Protein AF-A0A699Z4T0-F1 (afdb_monomer_lite)

Secondary structure (DSSP, 8-state):
--------EESPPPP-BS-EEEEETTEEEEE--EETTTEE--TTTSEEEEETTTTEEE-----SPPPS------

pLDDT: mean 86.35, std 12.85, range [41.5, 96.94]

Radius of gyration: 12.98 Å; chains: 1; bounding box: 32×40×29 Å

Foldseek 3Di:
DDDDDDDAEEDDADDFDQWDWDDDPQKIWTAKGADVPGAIDDDQNRIWMARNVRRYIDRDPDDDDDDPHPHDDD

Organism: Haematococcus lacustris (NCBI:txid44745)

InterPro domains:
  IPR015915 Kelch-type beta-propeller [G3DSA:2.120.10.80] (2-74)
  IPR015915 Kelch-type beta-propeller [SSF117281] (10-73)

Structure (mmCIF, N/CA/C/O backbone):
data_AF-A0A699Z4T0-F1
#
_entry.id   AF-A0A699Z4T0-F1
#
loop_
_atom_site.group_PDB
_atom_site.id
_atom_site.type_symbol
_atom_site.label_atom_id
_atom_site.label_alt_id
_atom_site.label_comp_id
_atom_site.label_asym_id
_atom_site.label_entity_id
_atom_site.label_seq_id
_atom_site.pdbx_PDB_ins_code
_atom_site.Cartn_x
_atom_site.Cartn_y
_atom_site.Cartn_z
_atom_site.occupancy
_atom_site.B_iso_or_equiv
_atom_site.auth_seq_id
_atom_site.auth_comp_id
_atom_site.auth_asym_id
_atom_site.auth_atom_id
_atom_site.pdbx_PDB_model_num
ATOM 1 N N . MET A 1 1 ? -7.562 25.454 5.693 1.00 68.06 1 MET A N 1
ATOM 2 C CA . MET A 1 1 ? -7.464 23.981 5.658 1.00 68.06 1 MET A CA 1
ATOM 3 C C . MET A 1 1 ? -6.330 23.603 6.583 1.00 68.06 1 MET A C 1
ATOM 5 O O . MET A 1 1 ? -5.230 24.095 6.375 1.00 68.06 1 MET A O 1
ATOM 9 N N . GLN A 1 2 ? -6.622 22.848 7.636 1.00 82.19 2 GLN A N 1
ATOM 10 C CA . GLN A 1 2 ? -5.604 22.300 8.527 1.00 82.19 2 GLN A CA 1
ATOM 11 C C . GLN A 1 2 ? -5.233 20.912 8.005 1.00 82.19 2 GLN A C 1
ATOM 13 O O . GLN A 1 2 ? -6.116 20.160 7.594 1.00 82.19 2 GLN A O 1
ATOM 18 N N . VAL A 1 3 ? -3.937 20.624 7.942 1.00 87.62 3 VAL A N 1
ATOM 19 C CA . VAL A 1 3 ? -3.408 19.311 7.574 1.00 87.62 3 VAL A CA 1
ATOM 20 C C . VAL A 1 3 ? -2.661 18.810 8.795 1.00 87.62 3 VAL A C 1
ATOM 22 O O . VAL A 1 3 ? -1.697 19.446 9.214 1.00 87.62 3 VAL A O 1
ATOM 25 N N . ASP A 1 4 ? -3.129 17.702 9.357 1.00 91.19 4 ASP A N 1
ATOM 26 C CA . ASP A 1 4 ? -2.510 17.064 10.513 1.00 91.19 4 ASP A CA 1
ATOM 27 C C . ASP A 1 4 ? -1.727 15.827 10.068 1.00 91.19 4 ASP A C 1
ATOM 29 O O . ASP A 1 4 ? -2.116 15.114 9.137 1.00 91.19 4 ASP A O 1
ATOM 33 N N . GLU A 1 5 ? -0.611 15.567 10.743 1.00 89.88 5 GLU A N 1
ATOM 34 C CA . GLU A 1 5 ? 0.112 14.314 10.578 1.00 89.88 5 GLU A CA 1
ATOM 35 C C . GLU A 1 5 ? -0.662 13.189 11.272 1.00 89.88 5 GLU A C 1
ATOM 37 O O . GLU A 1 5 ? -1.024 13.287 12.445 1.00 89.88 5 GLU A O 1
ATOM 42 N N . VAL A 1 6 ? -0.920 12.105 10.541 1.00 89.56 6 VAL A N 1
ATOM 43 C CA . VAL A 1 6 ? -1.629 10.941 11.073 1.00 89.56 6 VAL A CA 1
ATOM 44 C C . VAL A 1 6 ? -0.608 9.899 11.505 1.00 89.56 6 VAL A C 1
ATOM 46 O O . VAL A 1 6 ? 0.110 9.341 10.675 1.00 89.56 6 VAL A O 1
ATOM 49 N N . ALA A 1 7 ? -0.567 9.605 12.805 1.00 92.88 7 ALA A N 1
ATOM 50 C CA . ALA A 1 7 ? 0.217 8.493 13.323 1.00 92.88 7 ALA A CA 1
ATOM 51 C C . ALA A 1 7 ? -0.341 7.166 12.785 1.00 92.88 7 ALA A C 1
ATOM 53 O O . ALA A 1 7 ? -1.532 6.882 12.917 1.00 92.88 7 ALA A O 1
ATOM 54 N N . VAL A 1 8 ? 0.528 6.349 12.189 1.00 94.94 8 VAL A N 1
ATOM 55 C CA . VAL A 1 8 ? 0.176 5.042 11.620 1.00 94.94 8 VAL A CA 1
ATOM 56 C C . VAL A 1 8 ? 1.062 3.939 12.188 1.00 94.94 8 VAL A C 1
ATOM 58 O O . VAL A 1 8 ? 2.212 4.175 12.555 1.00 94.94 8 VAL A O 1
ATOM 61 N N . ALA A 1 9 ? 0.533 2.718 12.240 1.00 95.69 9 ALA A N 1
ATOM 62 C CA . ALA A 1 9 ? 1.223 1.543 12.775 1.00 95.69 9 ALA A CA 1
ATOM 63 C C . ALA A 1 9 ? 1.213 0.364 11.784 1.00 95.69 9 ALA A C 1
ATOM 65 O O . ALA A 1 9 ? 0.698 0.465 10.670 1.00 95.69 9 ALA A O 1
ATOM 66 N N . GLY A 1 10 ? 1.783 -0.775 12.186 1.00 94.06 10 GLY A N 1
ATOM 67 C CA . GLY A 1 10 ? 1.797 -2.006 11.391 1.00 94.06 10 GLY A CA 1
ATOM 68 C C . GLY A 1 10 ? 2.959 -2.092 10.397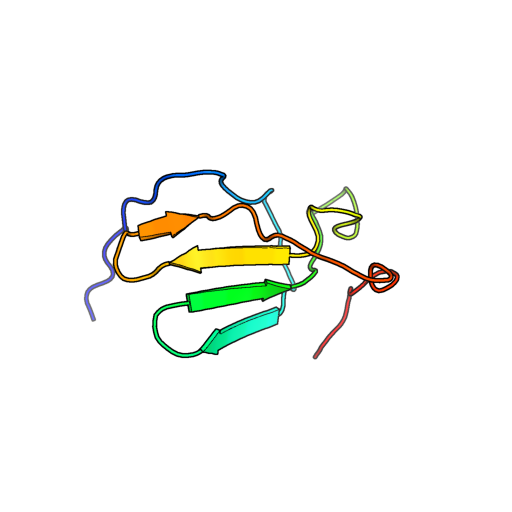 1.00 94.06 10 GLY A C 1
ATOM 69 O O . GLY A 1 10 ? 4.025 -1.506 10.605 1.00 94.06 10 GLY A O 1
ATOM 70 N N . ARG A 1 11 ? 2.780 -2.868 9.320 1.00 89.75 11 ARG A N 1
ATOM 71 C CA . ARG A 1 11 ? 3.845 -3.125 8.335 1.00 89.75 11 ARG A CA 1
ATOM 72 C C . ARG A 1 11 ? 3.886 -2.016 7.287 1.00 89.75 11 ARG A C 1
ATOM 74 O O . ARG A 1 11 ? 3.274 -2.131 6.228 1.00 89.75 11 ARG A O 1
ATOM 81 N N . LEU A 1 12 ? 4.620 -0.951 7.601 1.00 92.94 12 LEU A N 1
ATOM 82 C CA . LEU A 1 12 ? 4.801 0.196 6.711 1.00 92.94 12 LEU A CA 1
ATOM 83 C C . LEU A 1 12 ? 5.281 -0.243 5.314 1.00 92.94 12 LEU A C 1
ATOM 85 O O . LEU A 1 12 ? 6.202 -1.060 5.203 1.00 92.94 12 LEU A O 1
ATOM 89 N N . PRO A 1 13 ? 4.689 0.296 4.235 1.00 92.56 13 PRO A N 1
ATOM 90 C CA . PRO A 1 13 ? 5.137 0.003 2.887 1.00 92.56 13 PRO A CA 1
ATOM 91 C C . PRO A 1 13 ? 6.510 0.618 2.616 1.00 92.56 13 PRO A C 1
ATOM 93 O O . PRO A 1 13 ? 6.844 1.691 3.115 1.00 92.56 13 PRO A O 1
ATOM 96 N N . ASN A 1 14 ? 7.279 -0.011 1.726 1.00 91.62 14 ASN A N 1
ATOM 97 C CA . ASN A 1 14 ? 8.487 0.611 1.192 1.00 91.62 14 ASN A CA 1
ATOM 98 C C . ASN A 1 14 ? 8.159 1.981 0.564 1.00 91.62 14 ASN A C 1
ATOM 100 O O . ASN A 1 14 ? 7.127 2.086 -0.122 1.00 91.62 14 ASN A O 1
ATOM 104 N N . PRO A 1 15 ? 9.048 2.985 0.722 1.00 92.81 15 PRO A N 1
ATOM 105 C CA . PRO A 1 15 ? 8.920 4.273 0.050 1.00 92.81 15 PRO A CA 1
ATOM 106 C C . PRO A 1 15 ? 8.694 4.090 -1.452 1.00 92.81 15 PRO A C 1
ATOM 108 O O . PRO A 1 15 ? 9.444 3.367 -2.117 1.00 92.81 15 PRO A O 1
ATOM 111 N N . ARG A 1 16 ? 7.650 4.731 -1.982 1.00 93.56 16 ARG A N 1
ATOM 112 C CA . ARG A 1 16 ? 7.206 4.568 -3.371 1.00 93.56 16 ARG A CA 1
ATOM 113 C C . ARG A 1 16 ? 6.579 5.845 -3.923 1.00 93.56 16 ARG A C 1
ATOM 115 O O . ARG A 1 16 ? 5.952 6.600 -3.188 1.00 93.56 16 ARG A O 1
ATOM 122 N N . CYS A 1 17 ? 6.680 6.037 -5.230 1.00 93.38 17 CYS A N 1
ATOM 123 C CA . CYS A 1 17 ? 5.986 7.069 -5.999 1.00 93.38 17 CYS A CA 1
ATOM 124 C C . CYS A 1 17 ? 5.311 6.456 -7.236 1.00 93.38 17 CYS A C 1
ATOM 126 O O . CYS A 1 17 ? 5.590 5.306 -7.586 1.00 93.38 17 CYS A O 1
ATOM 128 N N . PHE A 1 18 ? 4.419 7.216 -7.883 1.00 92.31 18 PHE A N 1
ATOM 129 C CA . PHE A 1 18 ? 3.651 6.778 -9.062 1.00 92.31 18 PHE A CA 1
ATOM 130 C C . PHE A 1 18 ? 2.847 5.485 -8.826 1.00 92.31 18 PHE A C 1
ATOM 132 O O . PHE A 1 18 ? 2.804 4.604 -9.681 1.00 92.31 18 PHE A O 1
ATOM 139 N N . HIS A 1 19 ? 2.283 5.344 -7.625 1.00 92.44 19 HIS A N 1
ATOM 140 C CA . HIS A 1 19 ? 1.395 4.242 -7.268 1.00 92.44 19 HIS A CA 1
ATOM 141 C C . HIS A 1 19 ? -0.061 4.639 -7.521 1.00 92.44 19 HIS A C 1
ATOM 143 O O . HIS A 1 19 ? -0.401 5.821 -7.463 1.00 92.44 19 HIS A O 1
ATOM 149 N N . THR A 1 20 ? -0.925 3.652 -7.726 1.00 93.19 20 THR A N 1
ATOM 150 C CA . THR A 1 20 ? -2.375 3.869 -7.708 1.00 93.19 20 THR A CA 1
ATOM 151 C C . THR A 1 20 ? -2.883 3.763 -6.274 1.00 93.19 20 THR A C 1
ATOM 153 O O . THR A 1 20 ? -2.411 2.916 -5.510 1.00 93.19 20 THR A O 1
ATOM 156 N N . PHE A 1 21 ? -3.846 4.611 -5.918 1.00 94.38 21 PHE A N 1
ATOM 157 C CA . PHE A 1 21 ? -4.530 4.603 -4.629 1.00 94.38 21 PHE A CA 1
ATOM 158 C C . PHE A 1 21 ? -6.035 4.444 -4.849 1.00 94.38 21 PHE A C 1
ATOM 160 O O . PHE A 1 21 ? -6.644 5.220 -5.585 1.00 94.38 21 PHE A O 1
ATOM 167 N N . THR A 1 22 ? -6.649 3.453 -4.207 1.00 96.12 22 THR A N 1
ATOM 168 C CA . THR A 1 22 ? -8.097 3.217 -4.291 1.00 96.12 22 THR A CA 1
ATOM 169 C C . THR A 1 22 ? -8.667 2.982 -2.900 1.00 96.12 22 THR A C 1
ATOM 171 O O . THR A 1 22 ? -8.212 2.092 -2.185 1.00 96.12 22 THR A O 1
ATOM 174 N N . ALA A 1 23 ? -9.670 3.770 -2.514 1.00 96.94 23 ALA A N 1
ATOM 175 C CA . ALA A 1 23 ? -10.382 3.611 -1.250 1.00 96.94 23 ALA A CA 1
ATOM 176 C C . ALA A 1 23 ? -11.663 2.788 -1.453 1.00 96.94 23 ALA A C 1
ATOM 178 O O . ALA A 1 23 ? -12.468 3.097 -2.331 1.00 96.94 23 ALA A O 1
ATOM 179 N N . ILE A 1 24 ? -11.852 1.747 -0.638 1.00 96.38 24 ILE A N 1
ATOM 180 C CA . ILE A 1 24 ? -13.051 0.900 -0.614 1.00 96.38 24 ILE A CA 1
ATOM 181 C C . ILE A 1 24 ? -13.424 0.663 0.854 1.00 96.38 24 ILE A C 1
ATOM 183 O O . ILE A 1 24 ? -12.718 -0.038 1.581 1.00 96.38 24 ILE A O 1
ATOM 187 N N . GLY A 1 25 ? -14.534 1.250 1.306 1.00 96.56 25 GLY A N 1
ATOM 188 C CA . GLY A 1 25 ? -14.942 1.184 2.713 1.00 96.56 25 GLY A CA 1
ATOM 189 C C . GLY A 1 25 ? -13.895 1.804 3.646 1.00 96.56 25 GLY A C 1
ATOM 190 O O . GLY A 1 25 ? -13.441 2.921 3.411 1.00 96.56 25 GLY A O 1
ATOM 191 N N . ASN A 1 26 ? -13.492 1.072 4.689 1.00 96.56 26 ASN A N 1
ATOM 192 C CA . ASN A 1 26 ? -12.449 1.484 5.639 1.00 96.56 26 ASN A CA 1
ATOM 193 C C . ASN A 1 26 ? -11.024 1.100 5.193 1.00 96.56 26 ASN A C 1
ATOM 195 O O . ASN A 1 26 ? -10.097 1.109 6.002 1.00 96.5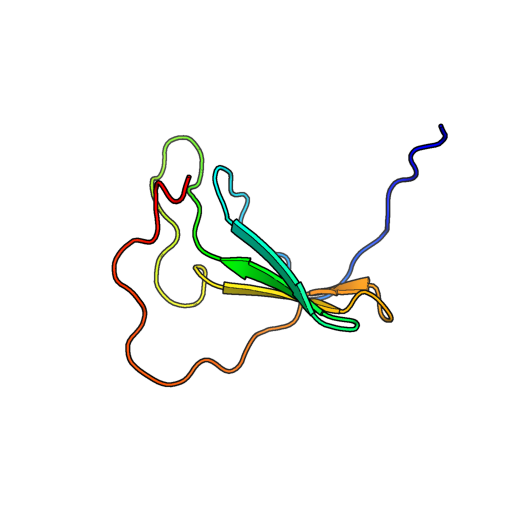6 26 ASN A O 1
ATOM 199 N N . ARG A 1 27 ? -10.839 0.697 3.930 1.00 96.00 27 ARG A N 1
ATOM 200 C CA . ARG A 1 27 ? -9.553 0.219 3.418 1.00 96.00 27 ARG A CA 1
ATOM 201 C C . ARG A 1 27 ? -9.075 1.071 2.261 1.00 96.00 27 ARG A C 1
ATOM 203 O O . ARG A 1 27 ? -9.814 1.343 1.317 1.00 96.00 27 ARG A O 1
ATOM 210 N N . CYS A 1 28 ? -7.798 1.412 2.308 1.00 96.25 28 CYS A N 1
ATOM 211 C CA . CYS A 1 28 ? -7.097 2.082 1.229 1.00 96.25 28 CYS A CA 1
ATOM 212 C C . CYS A 1 28 ? -6.066 1.128 0.634 1.00 96.25 28 CYS A C 1
ATOM 214 O O . CYS A 1 28 ? -5.191 0.632 1.343 1.00 96.25 28 CYS A O 1
ATOM 216 N N . TYR A 1 29 ? -6.170 0.878 -0.666 1.00 94.56 29 TYR A N 1
ATOM 217 C CA . TYR A 1 29 ? -5.309 -0.028 -1.413 1.00 94.56 29 TYR A CA 1
ATOM 218 C C . TYR A 1 29 ? -4.305 0.782 -2.222 1.00 94.56 29 TYR A C 1
ATOM 220 O O . TYR A 1 29 ? -4.683 1.605 -3.056 1.00 94.56 29 TYR A O 1
ATOM 228 N N . VAL A 1 30 ? -3.025 0.528 -1.978 1.00 94.12 30 VAL A N 1
ATOM 229 C CA . VAL A 1 30 ? -1.902 1.119 -2.699 1.00 94.12 30 VAL A CA 1
ATOM 230 C C . VAL A 1 30 ? -1.265 0.041 -3.556 1.00 94.12 30 VAL A C 1
ATOM 232 O O . VAL A 1 30 ? -0.733 -0.939 -3.030 1.00 94.12 30 VAL A O 1
ATOM 235 N N . VAL A 1 31 ? -1.313 0.223 -4.873 1.00 92.19 31 VAL A N 1
ATOM 236 C CA . VAL A 1 31 ? -0.863 -0.780 -5.844 1.00 92.19 31 VAL A CA 1
ATOM 237 C C . VAL A 1 31 ? 0.291 -0.238 -6.684 1.00 92.19 31 VAL A C 1
ATOM 239 O O . VAL A 1 31 ? 0.233 0.869 -7.220 1.00 92.19 31 VAL A O 1
ATOM 242 N N . GLY A 1 32 ? 1.342 -1.044 -6.814 1.00 91.56 32 GLY A N 1
ATOM 243 C CA . GLY A 1 32 ? 2.497 -0.783 -7.661 1.00 91.56 32 GLY A CA 1
ATOM 244 C C . GLY A 1 32 ? 3.351 0.386 -7.180 1.00 91.56 32 GLY A C 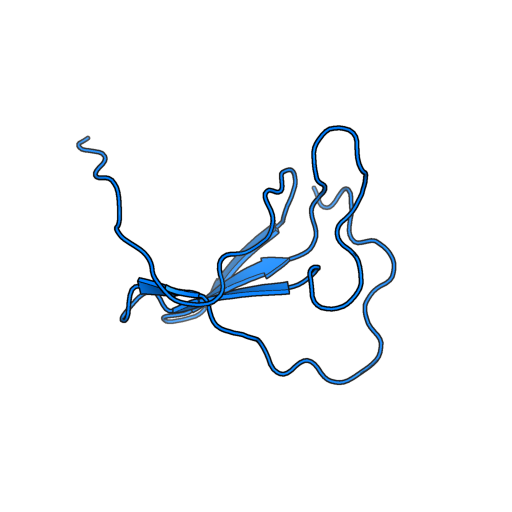1
ATOM 245 O O . GLY A 1 32 ? 3.649 0.530 -5.988 1.00 91.56 32 GLY A O 1
ATOM 246 N N . GLY A 1 33 ? 3.776 1.194 -8.147 1.00 92.44 33 GLY A N 1
ATOM 247 C CA . GLY A 1 33 ? 4.711 2.294 -7.953 1.00 92.44 33 GLY A CA 1
ATOM 248 C C . GLY A 1 33 ? 6.172 1.862 -8.034 1.00 92.44 33 GLY A C 1
ATOM 249 O O . GLY A 1 33 ? 6.498 0.701 -8.290 1.00 92.44 33 GLY A O 1
ATOM 250 N N . LYS A 1 34 ? 7.075 2.820 -7.833 1.00 92.69 34 LYS A N 1
ATOM 251 C CA . LYS A 1 34 ? 8.528 2.609 -7.867 1.00 92.69 34 LYS A CA 1
ATOM 252 C C . LYS A 1 34 ? 9.229 3.336 -6.735 1.00 92.69 34 LYS A C 1
ATOM 254 O O . LYS A 1 34 ? 8.739 4.361 -6.263 1.00 92.69 34 LYS A O 1
ATOM 259 N N . ARG A 1 35 ? 10.399 2.842 -6.340 1.00 92.12 35 ARG A N 1
ATOM 260 C CA . ARG A 1 35 ? 11.325 3.605 -5.500 1.00 92.12 35 ARG A CA 1
ATOM 261 C C . ARG A 1 35 ? 12.204 4.454 -6.417 1.00 92.12 35 ARG A C 1
ATOM 263 O O . ARG A 1 35 ? 12.644 3.993 -7.476 1.00 92.12 35 ARG A O 1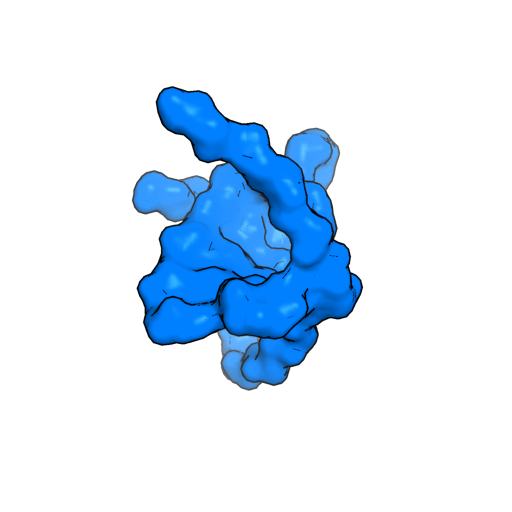
ATOM 270 N N . ILE A 1 36 ? 12.400 5.721 -6.054 1.00 89.12 36 ILE A N 1
ATOM 271 C CA . ILE A 1 36 ? 13.283 6.619 -6.807 1.00 89.12 36 ILE A CA 1
ATOM 272 C C . ILE A 1 36 ? 14.672 5.967 -6.846 1.00 89.12 36 ILE A C 1
ATOM 274 O O . ILE A 1 36 ? 15.150 5.493 -5.822 1.00 8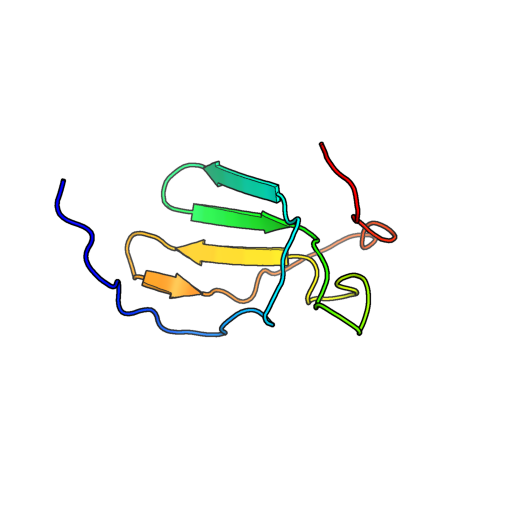9.12 36 ILE A O 1
ATOM 278 N N . ASN A 1 37 ? 15.276 5.901 -8.034 1.00 89.88 37 ASN A N 1
ATOM 279 C CA . ASN A 1 37 ? 16.583 5.287 -8.315 1.00 89.88 37 ASN A CA 1
ATOM 280 C C . ASN A 1 37 ? 16.685 3.754 -8.202 1.00 89.88 37 ASN A C 1
ATOM 282 O O . ASN A 1 37 ? 17.771 3.221 -8.399 1.00 89.88 37 ASN A O 1
ATOM 286 N N . GLU A 1 38 ? 15.589 3.029 -7.954 1.00 89.06 38 GLU A N 1
ATOM 287 C CA . GLU A 1 38 ? 15.649 1.566 -7.757 1.00 89.06 38 GLU A CA 1
ATOM 288 C C . GLU A 1 38 ? 14.612 0.758 -8.540 1.00 89.06 38 GLU A C 1
ATOM 290 O O . GLU A 1 38 ? 14.658 -0.471 -8.576 1.00 89.06 38 GLU A O 1
ATOM 295 N N . GLY A 1 39 ? 13.688 1.442 -9.212 1.00 88.88 39 GLY A N 1
ATOM 296 C CA . GLY A 1 39 ? 12.728 0.798 -10.099 1.00 88.88 39 GLY A CA 1
ATOM 297 C C . GLY A 1 39 ? 11.450 0.318 -9.396 1.00 88.88 39 GLY A C 1
ATOM 298 O O . GLY A 1 39 ? 11.137 0.752 -8.281 1.00 88.88 39 GLY A O 1
ATOM 299 N N . PRO A 1 40 ? 10.633 -0.487 -10.098 1.00 90.56 40 PRO A N 1
ATOM 300 C CA . PRO A 1 40 ? 9.258 -0.786 -9.706 1.00 90.56 40 PRO A CA 1
ATOM 301 C C . PRO A 1 40 ? 9.168 -1.685 -8.471 1.00 90.56 40 PRO A C 1
ATOM 303 O O . PRO A 1 40 ? 10.036 -2.525 -8.228 1.00 90.56 40 PRO A O 1
ATOM 306 N N . MET A 1 41 ? 8.067 -1.563 -7.728 1.00 89.75 41 MET A N 1
ATOM 307 C CA . MET A 1 41 ? 7.701 -2.530 -6.696 1.00 89.75 41 MET A CA 1
ATOM 308 C C . MET A 1 41 ? 7.493 -3.909 -7.334 1.00 89.75 41 MET A C 1
ATOM 310 O O . MET A 1 41 ? 6.879 -4.040 -8.393 1.00 89.75 41 MET A O 1
ATOM 314 N N . ARG A 1 42 ? 8.008 -4.951 -6.680 1.00 86.38 42 ARG A N 1
ATOM 315 C CA . ARG A 1 42 ? 7.893 -6.360 -7.098 1.00 86.38 42 ARG A CA 1
ATOM 316 C C . ARG A 1 42 ? 7.307 -7.193 -5.958 1.00 86.38 42 ARG A C 1
ATOM 318 O O . ARG A 1 42 ? 7.043 -6.621 -4.905 1.00 86.38 42 ARG A O 1
ATOM 325 N N . GLY A 1 43 ? 7.036 -8.480 -6.221 1.00 85.25 43 GLY A N 1
ATOM 326 C CA . GLY A 1 43 ? 6.392 -9.501 -5.360 1.00 85.25 43 GLY A CA 1
ATOM 327 C C . GLY A 1 43 ? 6.144 -9.125 -3.892 1.00 85.25 43 GLY A C 1
ATOM 328 O O . GLY A 1 43 ? 7.050 -8.642 -3.260 1.00 85.25 43 GLY A O 1
ATOM 329 N N . ARG A 1 44 ? 4.981 -9.344 -3.278 1.00 83.75 44 ARG A N 1
ATOM 330 C CA . ARG A 1 44 ? 4.579 -8.832 -1.934 1.00 83.75 44 ARG A CA 1
ATOM 331 C C . ARG A 1 44 ? 4.651 -7.309 -1.696 1.00 83.75 44 ARG A C 1
ATOM 333 O O . ARG A 1 44 ? 3.768 -6.801 -1.022 1.00 83.75 44 ARG A O 1
ATOM 340 N N . ASN A 1 45 ? 5.610 -6.558 -2.242 1.00 87.44 45 ASN A N 1
ATOM 341 C CA . ASN A 1 45 ? 5.708 -5.104 -2.044 1.00 87.44 45 ASN A CA 1
ATOM 342 C C . ASN A 1 45 ? 4.821 -4.302 -3.010 1.00 87.44 45 ASN A C 1
ATOM 344 O O . ASN A 1 45 ? 4.605 -3.111 -2.782 1.00 87.44 45 ASN A O 1
ATOM 348 N N . VAL A 1 46 ? 4.290 -4.935 -4.065 1.00 89.06 46 VAL A N 1
ATOM 349 C CA . VAL A 1 46 ? 3.363 -4.296 -5.021 1.00 89.06 46 VAL A CA 1
ATOM 350 C C . VAL A 1 46 ? 2.083 -3.833 -4.336 1.00 89.06 46 VAL A C 1
ATOM 352 O O . VAL A 1 46 ? 1.580 -2.786 -4.709 1.00 89.06 46 VAL A O 1
ATOM 355 N N . LEU A 1 47 ? 1.565 -4.561 -3.346 1.00 90.56 47 LEU A N 1
ATOM 356 C CA . LEU A 1 47 ? 0.319 -4.206 -2.670 1.00 90.56 47 LEU A CA 1
ATOM 357 C C . LEU A 1 47 ? 0.596 -3.786 -1.228 1.00 90.56 47 LEU A C 1
ATOM 359 O O . LEU A 1 47 ? 1.253 -4.508 -0.482 1.00 90.56 47 LEU A O 1
ATOM 363 N N . ALA A 1 48 ? 0.050 -2.643 -0.835 1.00 92.88 48 ALA A N 1
ATOM 364 C CA . ALA A 1 48 ? -0.034 -2.216 0.552 1.00 92.88 48 ALA A CA 1
ATOM 365 C C . ALA A 1 48 ? -1.474 -1.810 0.870 1.00 92.88 48 ALA A C 1
ATOM 367 O O . ALA A 1 48 ? -2.163 -1.249 0.018 1.00 92.88 48 ALA A O 1
ATOM 368 N N . VAL A 1 49 ? -1.937 -2.119 2.080 1.00 95.56 49 VAL A N 1
ATOM 369 C CA . VAL A 1 49 ? -3.315 -1.841 2.501 1.00 95.56 49 VAL A CA 1
ATOM 370 C C . VAL A 1 49 ? -3.291 -1.106 3.830 1.00 95.56 49 VAL A C 1
ATOM 372 O O . VAL A 1 49 ? -2.686 -1.596 4.779 1.00 95.56 49 VAL A O 1
ATOM 375 N N . LEU A 1 50 ? -3.954 0.045 3.896 1.00 96.69 50 LEU A N 1
ATOM 376 C CA . LEU A 1 50 ? -4.164 0.807 5.125 1.00 96.69 50 LEU A CA 1
ATOM 377 C C . LEU A 1 50 ? -5.607 0.608 5.594 1.00 96.69 50 LEU A C 1
ATOM 379 O O . LEU A 1 50 ? -6.538 0.855 4.826 1.00 96.69 50 LEU A O 1
ATOM 383 N N . ASP A 1 51 ? -5.785 0.179 6.842 1.00 96.25 51 ASP A N 1
ATOM 384 C CA . ASP A 1 51 ? -7.067 0.266 7.541 1.00 96.25 51 ASP A CA 1
ATOM 385 C C . ASP A 1 51 ? -7.200 1.664 8.153 1.00 96.25 51 ASP A C 1
ATOM 387 O O . ASP A 1 51 ? -6.415 2.050 9.024 1.00 96.25 51 ASP A O 1
ATOM 391 N N . THR A 1 52 ? -8.166 2.444 7.674 1.00 96.00 52 THR A N 1
ATOM 392 C CA . THR A 1 52 ? -8.347 3.840 8.089 1.00 96.00 52 THR A CA 1
ATOM 393 C C . THR A 1 52 ? -9.046 3.985 9.433 1.00 96.00 52 THR A C 1
ATOM 395 O O . THR A 1 52 ? -8.990 5.065 10.014 1.00 96.00 52 THR A O 1
ATOM 398 N N . TRP A 1 53 ? -9.675 2.930 9.959 1.00 95.50 53 TRP A N 1
ATOM 399 C CA . TRP A 1 53 ? -10.257 2.965 11.301 1.00 95.50 53 TRP A CA 1
ATOM 400 C C . TRP A 1 53 ? -9.200 2.759 12.373 1.00 95.50 53 TRP A C 1
ATOM 402 O O . TRP A 1 53 ? -9.196 3.471 13.373 1.00 95.50 53 TRP A O 1
ATOM 412 N N . SER A 1 54 ? -8.299 1.797 12.169 1.00 95.75 54 SER A N 1
ATOM 413 C CA . SER A 1 54 ? -7.235 1.524 13.138 1.00 95.75 54 SER A CA 1
ATOM 414 C C . SER A 1 54 ? -5.961 2.333 12.887 1.00 95.75 54 SER A C 1
ATOM 416 O O . SER A 1 54 ? -5.076 2.336 13.738 1.00 95.75 54 SER A O 1
ATOM 418 N N . GLY A 1 55 ? -5.817 2.951 11.710 1.00 95.50 55 GLY A N 1
ATOM 419 C CA . GLY A 1 55 ? -4.572 3.601 11.291 1.00 95.50 55 GLY A CA 1
ATOM 420 C C . GLY A 1 55 ? -3.423 2.611 11.061 1.00 95.50 55 GLY A C 1
ATOM 421 O O . GLY A 1 55 ? -2.256 2.977 11.195 1.00 95.50 55 GLY A O 1
ATOM 422 N N . CYS A 1 56 ? -3.722 1.344 10.746 1.00 96.75 56 CYS A N 1
ATOM 423 C CA . CYS A 1 56 ? -2.704 0.297 10.620 1.00 96.75 56 CYS A CA 1
ATOM 424 C C . CYS A 1 56 ? -2.502 -0.144 9.172 1.00 96.75 56 CYS A C 1
ATOM 426 O O . CYS A 1 56 ? -3.454 -0.472 8.461 1.00 96.75 56 CYS A O 1
ATOM 428 N N . TRP A 1 57 ? -1.239 -0.254 8.769 1.00 95.81 57 TRP A N 1
ATOM 429 C CA . TRP A 1 57 ? -0.843 -0.962 7.561 1.00 95.81 57 TRP A CA 1
ATOM 430 C C . TRP A 1 57 ? -0.902 -2.470 7.781 1.00 95.81 57 TRP A C 1
ATOM 432 O O . TRP A 1 57 ? -0.321 -3.009 8.730 1.00 95.81 57 TRP A O 1
ATOM 442 N N . LEU A 1 58 ? -1.593 -3.146 6.874 1.00 92.19 58 LEU A N 1
ATOM 443 C CA . LEU A 1 58 ? -1.849 -4.577 6.921 1.00 92.19 58 LEU A CA 1
ATOM 444 C C . LEU A 1 58 ? -0.905 -5.326 5.980 1.00 92.19 58 LEU A C 1
ATOM 446 O O . LEU A 1 58 ? -0.524 -4.811 4.928 1.00 92.19 58 LEU A O 1
ATOM 450 N N . GLU A 1 59 ? -0.582 -6.573 6.323 1.00 84.25 59 GLU A N 1
ATOM 451 C CA . GLU A 1 59 ? -0.004 -7.520 5.370 1.00 84.25 59 GLU A CA 1
ATOM 452 C C . GLU A 1 59 ? -1.148 -8.191 4.595 1.00 84.25 59 GLU A C 1
ATOM 454 O O . GLU A 1 59 ? -1.896 -8.985 5.172 1.00 84.25 59 GLU A O 1
ATOM 459 N N . PRO A 1 60 ? -1.356 -7.854 3.310 1.00 79.69 60 PRO A N 1
ATOM 460 C CA . PRO A 1 60 ? -2.431 -8.457 2.548 1.00 79.69 60 PRO A CA 1
ATOM 461 C C . PRO A 1 60 ? -2.090 -9.916 2.233 1.00 79.69 60 PRO A C 1
ATOM 463 O O . PRO A 1 60 ? -1.030 -10.222 1.684 1.00 79.69 60 PRO A O 1
ATOM 466 N N . LEU A 1 61 ? -3.025 -10.818 2.522 1.00 77.31 61 LEU A N 1
ATOM 467 C CA . LEU A 1 61 ? -3.017 -12.166 1.964 1.00 77.31 61 LEU A CA 1
ATOM 468 C C . LEU A 1 61 ? -3.347 -12.062 0.472 1.00 77.31 61 LEU A C 1
ATOM 470 O O . LEU A 1 61 ? -4.497 -11.859 0.093 1.00 77.31 61 LEU A O 1
ATOM 474 N N . VAL A 1 62 ? -2.319 -12.160 -0.368 1.00 77.00 62 VAL A N 1
ATOM 475 C CA . VAL A 1 62 ? -2.456 -12.151 -1.828 1.00 77.00 62 VAL A CA 1
ATOM 476 C C . VAL A 1 62 ? -2.359 -13.583 -2.338 1.00 77.00 62 VAL A C 1
ATOM 478 O O . VAL A 1 62 ? -1.400 -14.289 -2.027 1.00 77.00 62 VAL A O 1
ATOM 481 N N . SER A 1 63 ? -3.341 -14.005 -3.130 1.00 76.19 63 SER A N 1
ATOM 482 C CA . SER A 1 63 ? -3.333 -15.272 -3.862 1.00 76.19 63 SER A CA 1
ATOM 483 C C . SER A 1 63 ? -3.384 -15.016 -5.371 1.00 76.19 63 SER A C 1
ATOM 485 O O . SER A 1 63 ? -3.817 -13.956 -5.821 1.00 76.19 63 SER A O 1
ATOM 487 N N . GLY A 1 64 ? -2.922 -15.992 -6.157 1.00 73.81 64 GLY A N 1
ATOM 488 C CA . GLY A 1 64 ? -2.863 -15.891 -7.616 1.00 73.81 64 GLY A CA 1
ATOM 489 C C . GLY A 1 64 ? -1.558 -15.289 -8.155 1.00 73.81 64 GLY A C 1
ATOM 490 O O . GLY A 1 64 ? -0.649 -14.961 -7.385 1.00 73.81 64 GLY A O 1
ATOM 491 N N . PRO A 1 65 ? -1.425 -15.197 -9.491 1.00 68.88 65 PRO A N 1
ATOM 492 C CA . PRO A 1 65 ? -0.232 -14.657 -10.121 1.00 68.88 65 PRO A CA 1
ATOM 493 C C . PRO A 1 65 ? -0.088 -13.172 -9.787 1.00 68.88 65 PRO A C 1
ATOM 495 O O . PRO A 1 65 ? -1.010 -12.375 -9.957 1.00 68.88 65 PRO A O 1
ATOM 498 N N . MET A 1 66 ? 1.099 -12.805 -9.313 1.00 69.38 66 MET A N 1
ATOM 499 C CA . MET A 1 66 ? 1.456 -11.412 -9.099 1.00 69.38 66 MET A 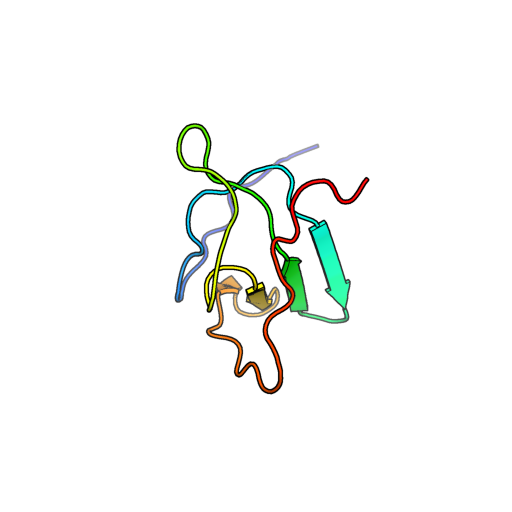CA 1
ATOM 500 C C . MET A 1 66 ? 1.453 -10.698 -10.458 1.00 69.38 66 MET A C 1
ATOM 502 O O . MET A 1 66 ? 2.096 -11.204 -11.379 1.00 69.38 66 MET A O 1
ATOM 506 N N . PRO A 1 67 ? 0.787 -9.542 -10.612 1.00 67.69 67 PRO A N 1
ATOM 507 C CA . PRO A 1 67 ? 0.864 -8.806 -11.864 1.00 67.69 67 PRO A CA 1
ATOM 508 C C . PRO A 1 67 ? 2.320 -8.423 -12.156 1.00 67.69 67 PRO A C 1
ATOM 510 O O . PRO A 1 67 ? 3.044 -7.951 -11.271 1.00 67.69 67 PRO A O 1
ATOM 513 N N . GLU A 1 68 ? 2.761 -8.644 -13.393 1.00 64.06 68 GLU A N 1
ATOM 514 C CA . GLU A 1 68 ? 4.083 -8.213 -13.832 1.00 64.06 68 GLU A CA 1
ATOM 515 C C . GLU A 1 68 ? 4.122 -6.682 -13.906 1.00 64.06 68 GLU A C 1
ATOM 517 O O . GLU A 1 68 ? 3.298 -6.064 -14.566 1.00 64.06 68 GLU A O 1
ATOM 522 N N . VAL A 1 69 ? 5.069 -6.093 -13.165 1.00 55.41 69 VAL A N 1
ATOM 523 C CA . VAL A 1 69 ? 5.474 -4.673 -13.161 1.00 55.41 69 VAL A CA 1
ATOM 524 C C . VAL A 1 69 ? 4.334 -3.676 -13.438 1.00 55.41 69 VAL A C 1
ATOM 526 O O . VAL A 1 69 ? 4.146 -3.193 -14.550 1.00 55.41 69 VAL A O 1
ATOM 529 N N . LEU A 1 70 ? 3.637 -3.269 -12.374 1.00 59.09 70 LEU A N 1
ATOM 530 C CA . LEU A 1 70 ? 2.663 -2.172 -12.401 1.00 59.09 70 LEU A CA 1
ATOM 531 C C . LEU A 1 70 ? 3.370 -0.817 -12.208 1.00 59.09 70 LEU A C 1
ATOM 533 O O . LEU A 1 70 ? 3.289 -0.190 -11.146 1.00 59.09 70 LEU A O 1
ATOM 537 N N . SER A 1 71 ? 4.125 -0.385 -13.218 1.00 49.81 71 SER A N 1
ATOM 538 C CA . SER A 1 71 ? 4.638 0.988 -13.314 1.00 49.81 71 SER A CA 1
ATOM 539 C C . SER A 1 71 ? 4.033 1.666 -14.539 1.00 49.81 71 SER A C 1
ATOM 541 O O . SER A 1 71 ? 4.087 1.075 -15.612 1.00 49.81 71 SER A O 1
ATOM 543 N N . SER A 1 72 ? 3.527 2.897 -14.374 1.00 50.91 72 SER A N 1
ATOM 544 C CA . SER A 1 72 ? 2.912 3.751 -15.417 1.00 50.91 72 SER A CA 1
ATOM 545 C C . SER A 1 72 ? 1.385 3.668 -15.591 1.00 50.91 72 SER A C 1
ATOM 547 O O . SER A 1 72 ? 0.891 4.009 -16.662 1.00 50.91 72 SER A O 1
ATOM 549 N N . HIS A 1 73 ? 0.616 3.280 -14.567 1.00 56.88 73 HIS A N 1
ATOM 550 C CA . HIS A 1 73 ? -0.830 3.543 -14.595 1.00 56.88 73 HIS A CA 1
ATOM 551 C C . HIS A 1 73 ? -1.056 5.058 -14.540 1.00 56.88 73 HIS A C 1
ATOM 553 O O . HIS A 1 73 ? -0.568 5.711 -13.614 1.00 56.88 73 HIS A O 1
ATOM 559 N N . GLN A 1 74 ? -1.697 5.595 -15.581 1.00 41.50 74 GLN A N 1
ATOM 560 C CA . GLN A 1 74 ? -2.160 6.982 -15.633 1.00 41.50 74 GLN A CA 1
ATOM 561 C C . GLN A 1 74 ? -3.396 7.171 -14.760 1.00 41.50 74 GLN A C 1
ATOM 563 O O . GLN A 1 74 ? -4.206 6.218 -14.688 1.00 41.50 74 GLN A O 1
#

Sequence (74 aa):
MQVDEVAVAGRLPNPRCFHTFTAIGNRCYVVGGKRINEGPMRGRNVLAVLDTWSGCWLEPLVSGPMPEVLSSHQ